Protein AF-A0A7S1DQ02-F1 (afdb_monomer_lite)

Structure (mmCIF, N/CA/C/O backbone):
data_AF-A0A7S1DQ02-F1
#
_entry.id   AF-A0A7S1DQ02-F1
#
loop_
_atom_site.group_PDB
_atom_site.id
_atom_site.type_symbol
_atom_site.label_atom_id
_atom_site.label_alt_id
_atom_site.label_comp_id
_atom_site.label_asym_id
_atom_site.label_entity_id
_atom_site.label_seq_id
_atom_site.pdbx_PDB_ins_code
_atom_site.Cartn_x
_atom_site.Cartn_y
_atom_site.Cartn_z
_atom_site.occupancy
_atom_site.B_iso_or_equiv
_atom_site.auth_seq_id
_atom_site.auth_comp_id
_atom_site.auth_asym_id
_atom_site.auth_atom_id
_atom_site.pdbx_PDB_model_num
ATOM 1 N N . MET A 1 1 ? 1.515 25.108 78.741 1.00 37.62 1 MET A N 1
ATOM 2 C CA . MET A 1 1 ? 2.061 26.478 78.663 1.00 37.62 1 MET A CA 1
ATOM 3 C C . MET A 1 1 ? 1.100 27.294 77.805 1.00 37.62 1 MET A C 1
ATOM 5 O O . MET A 1 1 ? 0.949 26.933 76.652 1.00 37.62 1 MET A O 1
ATOM 9 N N . VAL A 1 2 ? 0.438 28.296 78.409 1.00 41.78 2 VAL A N 1
ATOM 10 C CA . VAL A 1 2 ? -0.187 29.504 77.801 1.00 41.78 2 VAL A CA 1
ATOM 11 C C . VAL A 1 2 ? -1.262 29.254 76.709 1.00 41.78 2 VAL A C 1
ATOM 13 O O . VAL A 1 2 ? -0.928 28.858 75.608 1.00 41.78 2 VAL A O 1
ATOM 16 N N . ALA A 1 3 ? -2.575 29.274 76.976 1.00 43.41 3 ALA A N 1
ATOM 17 C CA . ALA A 1 3 ? -3.486 30.386 77.315 1.00 43.41 3 ALA A CA 1
ATOM 18 C C . ALA A 1 3 ? -4.025 31.208 76.111 1.00 43.41 3 ALA A C 1
ATOM 20 O O . ALA A 1 3 ? -3.314 31.429 75.139 1.00 43.41 3 ALA A O 1
ATOM 21 N N . TYR A 1 4 ? -5.261 31.706 76.300 1.00 46.84 4 TYR A N 1
ATOM 22 C CA . TYR A 1 4 ? -5.995 32.796 75.614 1.00 46.84 4 TYR A CA 1
ATOM 23 C C . TYR A 1 4 ? -6.830 32.441 74.359 1.00 46.84 4 TYR A C 1
ATOM 25 O O . TYR A 1 4 ? -6.308 31.961 73.364 1.00 46.84 4 TYR A O 1
ATOM 33 N N . HIS A 1 5 ? -8.175 32.447 74.443 1.00 44.94 5 HIS A N 1
ATOM 34 C CA . HIS A 1 5 ? -9.128 33.587 74.315 1.00 44.94 5 HIS A CA 1
ATOM 35 C C . HIS A 1 5 ? -9.051 34.281 72.940 1.00 44.94 5 HIS A C 1
ATOM 37 O O . HIS A 1 5 ? -8.034 34.868 72.613 1.00 44.94 5 HIS A O 1
ATOM 43 N N . SER A 1 6 ? -10.049 34.093 72.063 1.00 46.72 6 SER A N 1
ATOM 44 C CA . SER A 1 6 ? -11.286 34.902 71.907 1.00 46.72 6 SER A CA 1
ATOM 45 C C . SER A 1 6 ? -11.115 36.203 71.106 1.00 46.72 6 SER A C 1
ATOM 47 O O . SER A 1 6 ? -10.110 36.885 71.242 1.00 46.72 6 SER A O 1
ATOM 49 N N . LEU A 1 7 ? -12.223 36.582 70.442 1.00 52.75 7 LEU A N 1
ATOM 50 C CA . LEU A 1 7 ? -12.596 37.896 69.869 1.00 52.75 7 LEU A CA 1
ATOM 51 C C . LEU A 1 7 ? -12.177 38.094 68.392 1.00 52.75 7 LEU A C 1
ATOM 53 O O . LEU A 1 7 ? -11.008 37.965 68.067 1.00 52.75 7 LEU A O 1
ATOM 57 N N . LEU A 1 8 ? -13.087 38.197 67.407 1.00 51.22 8 LEU A N 1
ATOM 58 C CA . LEU A 1 8 ? -14.196 39.144 67.111 1.00 51.22 8 LEU A CA 1
ATOM 59 C C . LEU A 1 8 ? -13.780 40.332 66.211 1.00 51.22 8 LEU A C 1
ATOM 61 O O . LEU A 1 8 ? -12.689 40.868 66.351 1.00 51.22 8 LEU A O 1
ATOM 65 N N . ASN A 1 9 ? -14.758 40.765 65.394 1.00 45.00 9 ASN A N 1
ATOM 66 C CA . ASN A 1 9 ? -14.886 41.973 64.545 1.00 45.00 9 ASN A CA 1
ATOM 67 C C . ASN A 1 9 ? -14.353 41.875 63.101 1.00 45.00 9 ASN A C 1
ATOM 69 O O . ASN A 1 9 ? -13.175 41.624 62.893 1.00 45.00 9 ASN A O 1
ATOM 73 N N . ILE A 1 10 ? -15.180 41.902 62.038 1.00 47.59 10 ILE A N 1
ATOM 74 C CA . ILE A 1 10 ? -16.245 42.837 61.565 1.00 47.59 10 ILE A CA 1
ATOM 75 C C . ILE A 1 10 ? -15.669 44.153 61.019 1.00 47.59 10 ILE A C 1
ATOM 77 O O . ILE A 1 10 ? -14.950 44.831 61.740 1.00 47.59 10 ILE A O 1
ATOM 81 N N . ILE A 1 11 ? -16.046 44.485 59.768 1.00 49.47 11 ILE A N 1
ATOM 82 C CA . ILE A 1 11 ? -16.445 45.791 59.166 1.00 49.47 11 ILE A CA 1
ATOM 83 C C . ILE A 1 11 ? -16.296 45.613 57.631 1.00 49.47 11 ILE A C 1
ATOM 85 O O . ILE A 1 11 ? -15.207 45.350 57.140 1.00 49.47 11 ILE A O 1
ATOM 89 N N . SER A 1 12 ? -17.393 45.430 56.888 1.00 39.06 12 SER A N 1
ATOM 90 C CA . SER A 1 12 ? -18.192 46.463 56.191 1.00 39.06 12 SER A CA 1
ATOM 91 C C . SER A 1 12 ? -17.510 47.031 54.939 1.00 39.06 12 SER A C 1
ATOM 93 O O . SER A 1 12 ? -16.410 47.560 55.041 1.00 39.06 12 SER A O 1
ATOM 95 N N . LEU A 1 13 ? -18.184 46.974 53.781 1.00 48.38 13 LEU A N 1
ATOM 96 C CA . LEU A 1 13 ? -18.604 48.166 53.021 1.00 48.38 13 LEU A CA 1
ATOM 97 C C . LEU A 1 13 ? -19.257 47.791 51.677 1.00 48.38 13 LEU A C 1
ATOM 99 O O . LEU A 1 13 ? -18.686 47.129 50.815 1.00 48.38 13 LEU A O 1
ATOM 103 N N . THR A 1 14 ? -20.491 48.261 51.544 1.00 55.06 14 THR A N 1
ATOM 104 C CA . THR A 1 14 ? -21.381 48.281 50.381 1.00 55.06 14 THR A CA 1
ATOM 105 C C . THR A 1 14 ? -20.986 49.356 49.368 1.00 55.06 14 THR A C 1
ATOM 107 O O . THR A 1 14 ? -20.563 50.429 49.784 1.00 55.06 14 THR A O 1
ATOM 110 N N . ASN A 1 15 ? -21.261 49.131 48.080 1.00 53.44 15 ASN A N 1
ATOM 111 C CA . ASN A 1 15 ? -21.549 50.157 47.063 1.00 53.44 15 ASN A CA 1
ATOM 112 C C . ASN A 1 15 ? -22.230 49.469 45.856 1.00 53.44 15 ASN A C 1
ATOM 114 O O . ASN A 1 15 ? -21.933 48.310 45.601 1.00 53.44 15 ASN A O 1
ATOM 118 N N . SER A 1 16 ? -23.052 50.062 44.989 1.00 46.91 16 SER A N 1
ATOM 119 C CA . SER A 1 16 ? -23.924 51.243 44.986 1.00 46.91 16 SER A CA 1
ATOM 120 C C . SER A 1 16 ? -24.424 51.389 43.529 1.00 46.91 16 SER A C 1
ATOM 122 O O . SER A 1 16 ? -23.607 51.591 42.641 1.00 46.91 16 SER A O 1
ATOM 124 N N . ILE A 1 17 ? -25.743 51.264 43.326 1.00 51.88 17 ILE A N 1
ATOM 125 C CA . ILE A 1 17 ? -26.634 52.004 42.396 1.00 51.88 17 ILE A CA 1
ATOM 126 C C . ILE A 1 17 ? -26.491 51.887 40.850 1.00 51.88 17 ILE A C 1
ATOM 128 O O . ILE A 1 17 ? -25.425 52.071 40.277 1.00 51.88 17 ILE A O 1
ATOM 132 N N . ALA A 1 18 ? -27.685 51.754 40.227 1.00 42.59 18 ALA A N 1
ATOM 133 C CA . ALA A 1 18 ? -28.195 52.283 38.932 1.00 42.59 18 ALA A CA 1
ATOM 134 C C . ALA A 1 18 ? -28.595 51.151 37.957 1.00 42.59 18 ALA A C 1
ATOM 136 O O . ALA A 1 18 ? -27.734 50.480 37.411 1.00 42.59 18 ALA A O 1
ATOM 137 N N . SER A 1 19 ? -29.860 50.749 37.766 1.00 44.53 19 SER A N 1
ATOM 138 C CA . SER A 1 19 ? -31.081 51.461 37.332 1.00 44.53 19 SER A CA 1
ATOM 139 C C . SER A 1 19 ? -30.898 52.375 36.120 1.00 44.53 19 SER A C 1
ATOM 141 O O . SER A 1 19 ? -30.599 53.547 36.312 1.00 44.53 19 SER A O 1
ATOM 143 N N . ILE A 1 20 ? -31.163 51.858 34.908 1.00 56.88 20 ILE A N 1
ATOM 144 C CA . ILE A 1 20 ? -31.831 52.602 33.824 1.00 56.88 20 ILE A CA 1
ATOM 145 C C . ILE A 1 20 ? -32.708 51.628 33.019 1.00 56.88 20 ILE A C 1
ATOM 147 O O . ILE A 1 20 ? -32.231 50.791 32.258 1.00 56.88 20 ILE A O 1
ATOM 151 N N . SER A 1 21 ? -34.014 51.764 33.197 1.00 44.91 21 SER A N 1
ATOM 152 C CA . SER A 1 21 ? -35.074 51.329 32.287 1.00 44.91 21 SER A CA 1
ATOM 153 C C . SER A 1 21 ? -35.301 52.401 31.219 1.00 44.91 21 SER A C 1
ATOM 155 O O . SER A 1 21 ? -35.380 53.570 31.590 1.00 44.91 21 SER A O 1
ATOM 157 N N . SER A 1 22 ? -35.488 52.051 29.938 1.00 52.22 22 SER A N 1
ATOM 158 C CA . SER A 1 22 ? -36.182 52.959 29.008 1.00 52.22 22 SER A CA 1
ATOM 159 C C . SER A 1 22 ? -36.664 52.300 27.708 1.00 52.22 22 SER A C 1
ATOM 161 O O . SER A 1 22 ? -35.875 51.887 26.866 1.00 52.22 22 SER A O 1
ATOM 163 N N . VAL A 1 23 ? -37.995 52.239 27.622 1.00 51.06 23 VAL A N 1
ATOM 164 C CA . VAL A 1 23 ? -38.920 52.351 26.478 1.00 51.06 23 VAL A CA 1
ATOM 165 C C . VAL A 1 23 ? -38.629 51.710 25.116 1.00 51.06 23 VAL A C 1
ATOM 167 O O . VAL A 1 23 ? -37.793 52.129 24.323 1.00 51.06 23 VAL A O 1
ATOM 170 N N . SER A 1 24 ? -39.547 50.795 24.806 1.00 52.97 24 SER A N 1
ATOM 171 C CA . SER A 1 24 ? -40.047 50.459 23.478 1.00 52.97 24 SER A CA 1
ATOM 172 C C . SER A 1 24 ? -40.763 51.653 22.828 1.00 52.97 24 SER A C 1
ATOM 174 O O . SER A 1 24 ? -41.595 52.294 23.471 1.00 52.97 24 SER A O 1
ATOM 176 N N . LEU A 1 25 ? -40.495 51.905 21.545 1.00 51.91 25 LEU A N 1
ATOM 177 C CA . LEU A 1 25 ? -41.386 52.645 20.650 1.00 51.91 25 LEU A CA 1
ATOM 178 C C . LEU A 1 25 ? -41.210 52.123 19.221 1.00 51.91 25 LEU A C 1
ATOM 180 O O . LEU A 1 25 ? -40.212 52.351 18.544 1.00 51.91 25 LEU A O 1
ATOM 184 N N . SER A 1 26 ? -42.219 51.379 18.795 1.00 52.81 26 SER A N 1
ATOM 185 C CA . SER A 1 26 ? -42.476 50.938 17.432 1.00 52.81 26 SER A CA 1
ATOM 186 C C . SER A 1 26 ? -42.722 52.124 16.496 1.00 52.81 26 SER A C 1
ATOM 188 O O . SER A 1 26 ? -43.619 52.925 16.748 1.00 52.81 26 SER A O 1
ATOM 190 N N . PHE A 1 27 ? -41.979 52.180 15.389 1.00 48.69 27 PHE A N 1
ATOM 191 C CA . PHE A 1 27 ? -42.245 53.054 14.244 1.00 48.69 27 PHE A CA 1
ATOM 192 C C . PHE A 1 27 ? -41.986 52.287 12.932 1.00 48.69 27 PHE A C 1
ATOM 194 O O . PHE A 1 27 ? -40.853 51.997 12.563 1.00 48.69 27 PHE A O 1
ATOM 201 N N . LEU A 1 28 ? -43.065 51.962 12.226 1.00 53.38 28 LEU A N 1
ATOM 202 C CA . LEU A 1 28 ? -43.153 51.836 10.762 1.00 53.38 28 LEU A CA 1
ATOM 203 C C . LEU A 1 28 ? -44.241 52.848 10.338 1.00 53.38 28 LEU A C 1
ATOM 205 O O . LEU A 1 28 ? -45.058 53.173 11.205 1.00 53.38 28 LEU A O 1
ATOM 209 N N . PRO A 1 29 ? -44.379 53.309 9.075 1.00 49.53 29 PRO A N 1
ATOM 210 C CA . PRO A 1 29 ? -43.668 52.997 7.825 1.00 49.53 29 PRO A CA 1
ATOM 211 C C . PRO A 1 29 ? -43.186 54.289 7.096 1.00 49.53 29 PRO A C 1
ATOM 213 O O . PRO A 1 29 ? -43.399 55.401 7.566 1.00 49.53 29 PRO A O 1
ATOM 216 N N . THR A 1 30 ? -42.470 54.234 5.970 1.00 49.34 30 THR A N 1
ATOM 217 C CA . THR A 1 30 ? -43.034 54.465 4.618 1.00 49.34 30 THR A CA 1
ATOM 218 C C . THR A 1 30 ? -41.907 54.250 3.603 1.00 49.34 30 THR A C 1
ATOM 220 O O . THR A 1 30 ? -40.898 54.950 3.646 1.00 49.34 30 THR A O 1
ATOM 223 N N . PHE A 1 31 ? -42.059 53.283 2.697 1.00 53.34 31 PHE A N 1
ATOM 224 C CA . PHE A 1 31 ? -41.125 53.068 1.588 1.00 53.34 31 PHE A CA 1
ATOM 225 C C . PHE A 1 31 ? -41.531 53.938 0.388 1.00 53.34 31 PHE A C 1
ATOM 227 O O . PHE A 1 31 ? -42.677 53.836 -0.053 1.00 53.34 31 PHE A O 1
ATOM 234 N N . PRO A 1 32 ? -40.634 54.759 -0.185 1.00 58.41 32 PRO A N 1
ATOM 235 C CA . PRO A 1 32 ? -40.905 55.426 -1.452 1.00 58.41 32 PRO A CA 1
ATOM 236 C C . PRO A 1 32 ? -40.866 54.417 -2.614 1.00 58.41 32 PRO A C 1
ATOM 238 O O . PRO A 1 32 ? -39.928 53.631 -2.752 1.00 58.41 32 PRO A O 1
ATOM 241 N N . THR A 1 33 ? -41.897 54.440 -3.460 1.00 66.75 33 THR A N 1
ATOM 242 C CA . THR A 1 33 ? -41.990 53.653 -4.699 1.00 66.75 33 THR A CA 1
ATOM 243 C C . THR A 1 33 ? -40.966 54.126 -5.742 1.00 66.75 33 THR A C 1
ATOM 245 O O . THR A 1 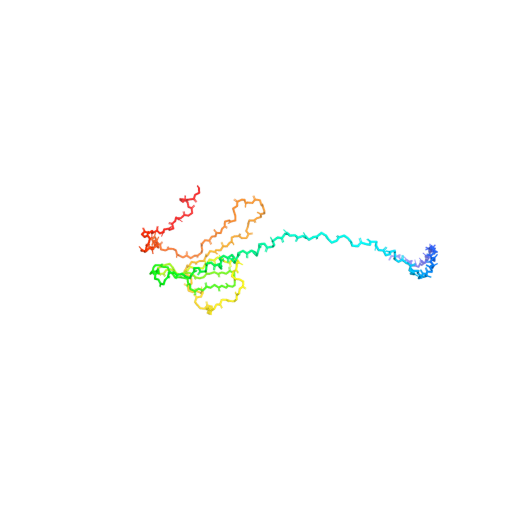33 ? -40.868 55.335 -5.966 1.00 66.75 33 THR A O 1
ATOM 248 N N . PRO A 1 34 ? -40.247 53.226 -6.440 1.00 66.69 34 PRO A N 1
ATOM 249 C CA . PRO A 1 34 ? -39.326 53.611 -7.509 1.00 66.69 34 PRO A CA 1
ATOM 250 C C . PRO A 1 34 ? -40.074 53.974 -8.810 1.00 66.69 34 PRO A C 1
ATOM 252 O O . PRO A 1 34 ? -41.065 53.316 -9.144 1.00 66.69 34 PRO A O 1
ATOM 255 N N . PRO A 1 35 ? -39.612 54.977 -9.583 1.00 62.72 35 PRO A N 1
ATOM 256 C CA . PRO A 1 35 ? -40.247 55.341 -10.840 1.00 62.72 35 PRO A CA 1
ATOM 257 C C . PRO A 1 35 ? -39.823 54.441 -12.014 1.00 62.72 35 PRO A C 1
ATOM 259 O O . PRO A 1 35 ? -38.667 54.068 -12.174 1.00 62.72 35 PRO A O 1
ATOM 262 N N . HIS A 1 36 ? -40.836 54.146 -12.829 1.00 54.59 36 HIS A N 1
ATOM 263 C CA . HIS A 1 36 ? -40.877 53.871 -14.267 1.00 54.59 36 HIS A CA 1
ATOM 264 C C . HIS A 1 36 ? -39.791 53.016 -14.956 1.00 54.59 36 HIS A C 1
ATOM 266 O O . HIS A 1 36 ? -38.638 53.391 -15.148 1.00 54.59 36 HIS A O 1
ATOM 272 N N . ARG A 1 37 ? -40.275 51.877 -15.471 1.00 52.25 37 ARG A N 1
ATOM 273 C CA . ARG A 1 37 ? -39.611 50.932 -16.375 1.00 52.25 37 ARG A CA 1
ATOM 274 C C . ARG A 1 37 ? -39.097 51.609 -17.650 1.00 52.25 37 ARG A C 1
ATOM 276 O O . ARG A 1 37 ? -39.895 52.079 -18.456 1.00 52.25 37 ARG A O 1
ATOM 283 N N . HIS A 1 38 ? -37.798 51.481 -17.904 1.00 55.97 38 HIS A N 1
ATOM 284 C CA . HIS A 1 38 ? -37.248 51.432 -19.257 1.00 55.97 38 HIS A CA 1
ATOM 285 C C . HIS A 1 38 ? -36.780 50.001 -19.530 1.00 55.97 38 HIS A C 1
ATOM 287 O O . HIS A 1 38 ? -35.768 49.539 -19.005 1.00 55.97 38 HIS A O 1
ATOM 293 N N . THR A 1 39 ? -37.569 49.272 -20.316 1.00 56.75 39 THR A N 1
ATOM 294 C CA . THR A 1 39 ? -37.269 47.901 -20.731 1.00 56.75 39 THR A CA 1
ATOM 295 C C . THR A 1 39 ? -36.223 47.944 -21.843 1.00 56.75 39 THR A C 1
ATOM 297 O O . THR A 1 39 ? -36.564 48.115 -23.010 1.00 56.75 39 THR A O 1
ATOM 300 N N . LEU A 1 40 ? -34.943 47.797 -21.502 1.00 60.97 40 LEU A N 1
ATOM 301 C CA . LEU A 1 40 ? -33.932 47.427 -22.492 1.00 60.97 40 LEU A CA 1
ATOM 302 C C . LEU A 1 40 ? -34.031 45.911 -22.725 1.00 60.97 40 LEU A C 1
ATOM 304 O O . LEU A 1 40 ? -33.962 45.156 -21.748 1.00 60.97 40 LEU A O 1
ATOM 308 N N . PRO A 1 41 ? -34.180 45.419 -23.969 1.00 49.72 41 PRO A N 1
ATOM 309 C CA . PRO A 1 41 ? -34.051 43.998 -24.230 1.00 49.72 41 PRO A CA 1
ATOM 310 C C . PRO A 1 41 ? -32.577 43.643 -24.051 1.00 49.72 41 PRO A C 1
ATOM 312 O O . PRO A 1 41 ? -31.731 43.921 -24.899 1.00 49.72 41 PRO A O 1
ATOM 315 N N . CYS A 1 42 ? -32.260 43.047 -22.906 1.00 52.25 42 CYS A N 1
ATOM 316 C CA . CYS A 1 42 ? -30.972 42.427 -22.666 1.00 52.25 42 CYS A CA 1
ATOM 317 C C . CYS A 1 42 ? -30.869 41.199 -23.583 1.00 52.25 42 CYS A C 1
ATOM 319 O O . CYS A 1 42 ? -31.131 40.072 -23.172 1.00 52.25 42 CYS A O 1
ATOM 321 N N . LEU A 1 43 ? -30.503 41.411 -24.849 1.00 59.12 43 LEU A N 1
ATOM 322 C CA . LEU A 1 43 ? -30.055 40.359 -25.759 1.00 59.12 43 LEU A CA 1
ATOM 323 C C . LEU A 1 43 ? -28.630 39.929 -25.381 1.00 59.12 43 LEU A C 1
ATOM 325 O O . LEU A 1 43 ? -27.734 39.844 -26.215 1.00 59.12 43 LEU A O 1
ATOM 329 N N . LEU A 1 44 ? -28.413 39.613 -24.104 1.00 57.28 44 LEU A N 1
ATOM 330 C CA . LEU A 1 44 ? -27.388 38.654 -23.743 1.00 57.28 44 LEU A CA 1
ATOM 331 C C . LEU A 1 44 ? -27.990 37.300 -24.080 1.00 57.28 44 LEU A C 1
ATOM 333 O O . LEU A 1 44 ? -28.707 36.695 -23.284 1.00 57.28 44 LEU A O 1
ATOM 337 N N . SER A 1 45 ? -27.715 36.852 -25.305 1.00 60.56 45 SER A N 1
ATOM 338 C CA . SER A 1 45 ? -27.766 35.440 -25.645 1.00 60.56 45 SER A CA 1
ATOM 339 C C . SER A 1 45 ? -27.004 34.702 -24.549 1.00 60.56 45 SER A C 1
ATOM 341 O O . SER A 1 45 ? -25.771 34.692 -24.522 1.00 60.56 45 SER A O 1
ATOM 343 N N . ARG A 1 46 ? -27.745 34.144 -23.583 1.00 57.94 46 ARG A N 1
ATOM 344 C CA . ARG A 1 46 ? -27.237 33.117 -22.687 1.00 57.94 46 ARG A CA 1
ATOM 345 C C . ARG A 1 46 ? -26.881 31.969 -23.611 1.00 57.94 46 ARG A C 1
ATOM 347 O O . ARG A 1 46 ? -27.708 31.096 -23.866 1.00 57.94 46 ARG A O 1
ATOM 354 N N . ARG A 1 47 ? -25.657 31.983 -24.142 1.00 61.50 47 ARG A N 1
ATOM 355 C CA . ARG A 1 47 ? -25.027 30.771 -24.642 1.00 61.50 47 ARG A CA 1
ATOM 356 C C . ARG A 1 47 ? -25.164 29.795 -23.484 1.00 61.50 47 ARG A C 1
ATOM 358 O O . ARG A 1 47 ? -24.588 30.022 -22.420 1.00 61.50 47 ARG A O 1
ATOM 365 N N . ARG A 1 48 ? -26.031 28.788 -23.638 1.00 61.66 48 ARG A N 1
ATOM 366 C CA . ARG A 1 48 ? -26.060 27.664 -22.705 1.00 61.66 48 ARG A CA 1
ATOM 367 C C . ARG A 1 48 ? -24.606 27.206 -22.586 1.00 61.66 48 ARG A C 1
ATOM 369 O O . ARG A 1 48 ? -23.984 27.021 -23.635 1.00 61.66 48 ARG A O 1
ATOM 376 N N . PRO A 1 49 ? -24.055 27.068 -21.369 1.00 61.09 49 PRO A N 1
ATOM 377 C CA . PRO A 1 49 ? -22.798 26.361 -21.209 1.00 61.09 49 PRO A CA 1
ATOM 378 C C . PRO A 1 49 ? -22.953 25.039 -21.959 1.00 61.09 49 PRO A C 1
ATOM 380 O O . PRO A 1 49 ? -23.953 24.339 -21.763 1.00 61.09 49 PRO A O 1
ATOM 383 N N . SER A 1 50 ? -22.046 24.752 -22.892 1.00 67.75 50 SER A N 1
ATOM 384 C CA . SER A 1 50 ? -21.999 23.435 -23.518 1.00 67.75 50 SER A CA 1
ATOM 385 C C . SER A 1 50 ? -21.938 22.390 -22.401 1.00 67.75 50 SER A C 1
ATOM 387 O O . SER A 1 50 ? -21.346 22.676 -21.354 1.00 67.75 50 SER A O 1
ATOM 389 N N . PRO A 1 51 ? -22.552 21.204 -22.562 1.00 72.12 51 PRO A N 1
ATOM 390 C CA . PRO A 1 51 ? -22.351 20.141 -21.593 1.00 72.12 51 PRO A CA 1
ATOM 391 C C . PRO A 1 51 ? -20.845 19.885 -21.525 1.00 72.12 51 PRO A C 1
ATOM 393 O O . PRO A 1 51 ? -20.235 19.442 -22.498 1.00 72.12 51 PRO A O 1
ATOM 396 N N . SER A 1 52 ? -20.228 20.263 -20.403 1.00 68.88 52 SER A N 1
ATOM 397 C CA . SER A 1 52 ? -18.856 19.883 -20.097 1.00 68.88 52 SER A CA 1
ATOM 398 C C . SER A 1 52 ? -18.770 18.367 -20.258 1.00 68.88 52 SER A C 1
ATOM 400 O O . SER A 1 52 ? -19.703 17.692 -19.800 1.00 68.88 52 SER A O 1
ATOM 402 N N . PRO A 1 53 ? -17.721 17.818 -20.896 1.00 78.88 53 PRO A N 1
ATOM 403 C CA . PRO A 1 53 ? -17.599 16.374 -21.010 1.00 78.88 53 PRO A CA 1
ATOM 404 C C . PRO A 1 53 ? -17.744 15.778 -19.612 1.00 78.88 53 PRO A C 1
ATOM 406 O O . PRO A 1 53 ? -17.132 16.264 -18.656 1.00 78.88 53 PRO A O 1
ATOM 409 N N . SER A 1 54 ? -18.625 14.786 -19.478 1.00 77.62 54 SER A N 1
ATOM 410 C CA . SER A 1 54 ? -18.762 14.045 -18.230 1.00 77.62 54 SER A CA 1
ATOM 411 C C . SER A 1 54 ? -17.371 13.575 -17.798 1.00 77.62 54 SER A C 1
ATOM 413 O O . SER A 1 54 ? -16.577 13.204 -18.669 1.00 77.62 54 SER A O 1
ATOM 415 N N . PRO A 1 55 ? -17.045 13.615 -16.495 1.00 83.06 55 PRO A N 1
ATOM 416 C CA . PRO A 1 55 ? -15.730 13.202 -16.035 1.00 83.06 55 PRO A CA 1
ATOM 417 C C . PRO A 1 55 ? -15.441 11.797 -16.561 1.00 83.06 55 PRO A C 1
ATOM 419 O O . PRO A 1 55 ? -16.223 10.869 -16.341 1.00 83.06 55 PRO A O 1
ATOM 422 N N . LEU A 1 56 ? -14.337 11.656 -17.295 1.00 79.88 56 LEU A N 1
ATOM 423 C CA . LEU A 1 56 ? -13.867 10.355 -17.741 1.00 79.88 56 LEU A CA 1
ATOM 424 C C . LEU A 1 56 ? -13.450 9.570 -16.499 1.00 79.88 56 LEU A C 1
ATOM 426 O O . LEU A 1 56 ? -12.451 9.885 -15.854 1.00 79.88 56 LEU A O 1
ATOM 430 N N . VAL A 1 57 ? -14.240 8.560 -16.148 1.00 80.31 57 VAL A N 1
ATOM 431 C CA . VAL A 1 57 ? -13.898 7.618 -15.084 1.00 80.31 57 VAL A CA 1
ATOM 432 C C . VAL A 1 57 ? -13.161 6.456 -15.729 1.00 80.31 57 VAL A C 1
ATOM 434 O O . VAL A 1 57 ? -13.778 5.541 -16.272 1.00 80.31 57 VAL A O 1
ATOM 437 N N . LEU A 1 58 ? -11.832 6.498 -15.676 1.00 68.38 58 LEU A N 1
ATOM 438 C CA . LEU A 1 58 ? -11.011 5.347 -16.030 1.00 68.38 58 LEU A CA 1
ATOM 439 C C . LEU A 1 58 ? -11.194 4.274 -14.951 1.00 68.38 58 LEU A C 1
ATOM 441 O O . LEU A 1 58 ? -10.895 4.494 -13.778 1.00 68.38 58 LEU A O 1
ATOM 445 N N . ARG A 1 59 ? -11.718 3.115 -15.351 1.00 67.75 59 ARG A N 1
ATOM 446 C CA . ARG A 1 59 ? -11.747 1.899 -14.530 1.00 67.75 59 ARG A CA 1
ATOM 447 C C . ARG A 1 59 ? -10.552 1.039 -14.955 1.00 67.75 59 ARG A C 1
ATOM 449 O O . ARG A 1 59 ? -10.271 0.962 -16.145 1.00 67.75 59 ARG A O 1
ATOM 456 N N . GLY A 1 60 ? -9.808 0.509 -13.982 1.00 64.12 60 GLY A N 1
ATOM 457 C CA . GLY A 1 60 ? -8.449 -0.022 -14.171 1.00 64.12 60 GLY A CA 1
ATOM 458 C C . GLY A 1 60 ? -8.296 -1.210 -15.134 1.00 64.12 60 GLY A C 1
ATOM 459 O O . GLY A 1 60 ? -9.277 -1.814 -15.563 1.00 64.12 60 GLY A O 1
ATOM 460 N N . CYS A 1 61 ? -7.032 -1.537 -15.439 1.00 58.66 61 CYS A N 1
ATOM 461 C CA . CYS A 1 61 ? -6.620 -2.699 -16.236 1.00 58.66 61 CYS A CA 1
ATOM 462 C C . CYS A 1 61 ? -6.914 -4.010 -15.484 1.00 58.66 61 CYS A C 1
ATOM 464 O O . CYS A 1 61 ? -6.616 -4.126 -14.295 1.00 58.66 61 CYS A O 1
ATOM 466 N N . ALA A 1 62 ? -7.502 -4.988 -16.178 1.00 63.53 62 ALA A N 1
ATOM 467 C CA . ALA A 1 62 ? -7.933 -6.261 -15.600 1.00 63.53 62 ALA A CA 1
ATOM 468 C C . ALA A 1 62 ? -6.782 -7.243 -15.306 1.00 63.53 62 ALA A C 1
ATOM 470 O O . ALA A 1 62 ? -7.004 -8.231 -14.609 1.00 63.53 62 ALA A O 1
ATOM 471 N N . SER A 1 63 ? -5.568 -7.003 -15.810 1.00 63.75 63 SER A N 1
ATOM 472 C CA . SER A 1 63 ? -4.473 -7.970 -15.702 1.00 63.75 63 SER A CA 1
ATOM 473 C C . SER A 1 63 ? -3.108 -7.304 -15.549 1.00 63.75 63 SER A C 1
ATOM 475 O O . SER A 1 63 ? -2.296 -7.308 -16.467 1.00 63.75 63 SER A O 1
ATOM 477 N N . ALA A 1 64 ? -2.820 -6.782 -14.358 1.00 70.00 64 ALA A N 1
ATOM 478 C CA . ALA A 1 64 ? -1.437 -6.649 -13.912 1.00 70.00 64 ALA A CA 1
ATOM 479 C C . ALA A 1 64 ? -1.085 -7.912 -13.097 1.00 70.00 64 ALA A C 1
ATOM 481 O O . ALA A 1 64 ? -1.475 -8.008 -11.933 1.00 70.00 64 ALA A O 1
ATOM 482 N N . PRO A 1 65 ? -0.400 -8.924 -13.667 1.00 80.19 65 PRO A N 1
ATOM 483 C CA . PRO A 1 65 ? -0.109 -10.165 -12.938 1.00 80.19 65 PRO A CA 1
ATOM 484 C C . PRO A 1 65 ? 0.733 -9.903 -11.678 1.00 80.19 65 PRO A C 1
ATOM 486 O O . PRO A 1 65 ? 0.505 -10.499 -10.618 1.00 80.19 65 PRO A O 1
ATOM 489 N N . ASP A 1 66 ? 1.628 -8.920 -11.760 1.00 87.00 66 ASP A N 1
ATOM 490 C CA . ASP A 1 66 ? 2.548 -8.547 -10.690 1.00 87.00 66 ASP A CA 1
ATOM 491 C C . ASP A 1 66 ? 1.965 -7.544 -9.680 1.00 87.00 66 ASP A C 1
ATOM 493 O O . ASP A 1 66 ? 2.582 -7.326 -8.639 1.00 87.00 66 ASP A O 1
ATOM 497 N N . TYR A 1 67 ? 0.788 -6.953 -9.924 1.00 88.00 67 TYR A N 1
ATOM 498 C CA . TYR A 1 67 ? 0.171 -5.989 -9.004 1.00 88.00 67 TYR A CA 1
ATOM 499 C C . TYR A 1 67 ? -1.339 -6.185 -8.871 1.00 88.00 67 TYR A C 1
ATOM 501 O O . TYR A 1 67 ? -2.068 -6.201 -9.856 1.00 88.00 67 TYR A O 1
ATOM 509 N N . ALA A 1 68 ? -1.836 -6.243 -7.638 1.00 89.88 68 ALA A N 1
ATOM 510 C CA . ALA A 1 68 ? -3.268 -6.193 -7.377 1.00 89.88 68 ALA A CA 1
ATOM 511 C C . ALA A 1 68 ? -3.592 -5.257 -6.214 1.00 89.88 68 ALA A C 1
ATOM 513 O O . ALA A 1 68 ? -3.021 -5.359 -5.128 1.00 89.88 68 ALA A O 1
ATOM 514 N N . PHE A 1 69 ? -4.569 -4.381 -6.429 1.00 92.19 69 PHE A N 1
ATOM 515 C CA . PHE A 1 69 ? -5.222 -3.659 -5.347 1.00 92.19 69 PHE A CA 1
ATOM 516 C C . PHE A 1 69 ? -6.242 -4.586 -4.676 1.00 92.19 69 PHE A C 1
ATOM 518 O O . PHE A 1 69 ? -7.146 -5.078 -5.350 1.00 92.19 69 PHE A O 1
ATOM 525 N N . LEU A 1 70 ? -6.081 -4.841 -3.375 1.00 93.88 70 LEU A N 1
ATOM 526 C CA . LEU A 1 70 ? -6.906 -5.810 -2.648 1.00 93.88 70 LEU A CA 1
ATOM 527 C C . LEU A 1 70 ? -8.044 -5.134 -1.880 1.00 93.88 70 LEU A C 1
ATOM 529 O O . LEU A 1 70 ? -9.194 -5.539 -2.016 1.00 93.88 70 LEU A O 1
ATOM 533 N N . ASP A 1 71 ? -7.730 -4.119 -1.068 1.00 96.31 71 ASP A N 1
ATOM 534 C CA . ASP A 1 71 ? -8.714 -3.442 -0.212 1.00 96.31 71 ASP A CA 1
ATOM 535 C C . ASP A 1 71 ? -8.235 -2.055 0.256 1.00 96.31 71 ASP A C 1
ATOM 537 O O . ASP A 1 71 ? -7.050 -1.715 0.201 1.00 96.31 71 ASP A O 1
ATOM 541 N N . CYS A 1 72 ? -9.160 -1.239 0.759 1.00 97.06 72 CYS A N 1
ATOM 542 C CA . CYS A 1 72 ? -8.854 -0.006 1.475 1.00 97.06 72 CYS A CA 1
ATOM 543 C C . CYS A 1 72 ? -9.908 0.332 2.528 1.00 97.06 72 CYS A C 1
ATOM 545 O O . CYS A 1 72 ? -11.094 0.053 2.375 1.00 97.06 72 CYS A O 1
ATOM 547 N N . GLY A 1 73 ? -9.467 1.013 3.579 1.00 96.69 73 GLY A N 1
ATOM 548 C CA . GLY A 1 73 ? -10.313 1.476 4.670 1.00 96.69 73 GLY A CA 1
ATOM 549 C C . GLY A 1 73 ? -9.485 1.767 5.917 1.00 96.69 73 GLY A C 1
ATOM 550 O O . GLY A 1 73 ? -8.293 1.469 5.973 1.00 96.69 73 GLY A O 1
ATOM 551 N N . GLY A 1 74 ? -10.091 2.392 6.924 1.00 94.94 74 GLY A N 1
ATOM 552 C CA . GLY A 1 74 ? -9.434 2.710 8.194 1.00 94.94 74 GLY A CA 1
ATOM 553 C C . GLY A 1 74 ? -8.196 3.604 8.046 1.00 94.94 74 GLY A C 1
ATOM 554 O O . GLY A 1 74 ? -7.297 3.553 8.878 1.00 94.94 74 GLY A O 1
ATOM 555 N N . GLY A 1 75 ? -8.115 4.392 6.971 1.00 94.56 75 GLY A N 1
ATOM 556 C CA . GLY A 1 75 ? -6.957 5.223 6.654 1.00 94.56 75 GLY A CA 1
ATOM 557 C C . GLY A 1 75 ? -5.775 4.460 6.047 1.00 94.56 75 GLY A C 1
ATOM 558 O O . GLY A 1 75 ? -4.668 5.003 6.010 1.00 94.56 75 GLY A O 1
ATOM 559 N N . LYS A 1 76 ? -5.972 3.221 5.581 1.00 95.00 76 LYS A N 1
ATOM 560 C CA . LYS A 1 76 ? -4.936 2.359 4.992 1.00 95.00 76 LYS A CA 1
ATOM 561 C C . LYS A 1 76 ? -5.404 1.732 3.673 1.00 95.00 76 LYS A C 1
ATOM 563 O O . LYS A 1 76 ? -6.596 1.713 3.360 1.00 95.00 76 LYS A O 1
ATOM 568 N N . ARG A 1 77 ? -4.451 1.230 2.887 1.00 95.75 77 ARG A N 1
ATOM 569 C CA . ARG A 1 77 ? -4.686 0.423 1.680 1.00 95.75 77 ARG A CA 1
ATOM 570 C C . ARG A 1 77 ? -3.844 -0.851 1.709 1.00 95.75 77 ARG A C 1
ATOM 572 O O . ARG A 1 77 ? -2.715 -0.802 2.202 1.00 95.75 77 ARG A O 1
ATOM 579 N N . LEU A 1 78 ? -4.402 -1.928 1.166 1.00 95.81 78 LEU A N 1
ATOM 580 C CA . LEU A 1 78 ? -3.802 -3.252 1.058 1.00 95.81 78 LEU A CA 1
ATOM 581 C C . LEU A 1 78 ? -3.533 -3.566 -0.417 1.00 95.81 78 LEU A C 1
ATOM 583 O O . LEU A 1 78 ? -4.442 -3.559 -1.250 1.00 95.81 78 LEU A O 1
ATOM 587 N N . GLU A 1 79 ? -2.273 -3.821 -0.738 1.00 93.38 79 GLU A N 1
ATOM 588 C CA . GLU A 1 79 ? -1.798 -4.032 -2.104 1.00 93.38 79 GLU A CA 1
ATOM 589 C C . GLU A 1 79 ? -0.947 -5.298 -2.162 1.00 93.38 79 GLU A C 1
ATOM 591 O O . GLU A 1 79 ? -0.147 -5.550 -1.267 1.00 93.38 79 GLU A O 1
ATOM 596 N N . ARG A 1 80 ? -1.089 -6.086 -3.225 1.00 91.06 80 ARG A N 1
ATOM 597 C CA . ARG A 1 80 ? -0.206 -7.211 -3.530 1.00 91.06 80 ARG A CA 1
ATOM 598 C C . ARG A 1 80 ? 0.756 -6.801 -4.634 1.00 91.06 80 ARG A C 1
ATOM 600 O O . ARG A 1 80 ? 0.314 -6.415 -5.713 1.00 91.06 80 ARG A O 1
ATOM 607 N N . PHE A 1 81 ? 2.044 -6.959 -4.378 1.00 88.56 81 PHE A N 1
ATOM 608 C CA . PHE A 1 81 ? 3.126 -6.853 -5.347 1.00 88.56 81 PHE A CA 1
ATOM 609 C C . PHE A 1 81 ? 3.773 -8.232 -5.478 1.00 88.56 81 PHE A C 1
ATOM 611 O O . PHE A 1 81 ? 4.493 -8.669 -4.582 1.00 88.56 81 PHE A O 1
ATOM 618 N N . ARG A 1 82 ? 3.481 -8.944 -6.568 1.00 87.56 82 ARG A N 1
ATOM 619 C CA . ARG A 1 82 ? 3.833 -10.360 -6.757 1.00 87.56 82 ARG A CA 1
ATOM 620 C C . ARG A 1 82 ? 3.392 -11.219 -5.568 1.00 87.56 82 ARG A C 1
ATOM 622 O O . ARG A 1 82 ? 2.193 -11.409 -5.375 1.00 87.56 82 ARG A O 1
ATOM 629 N N . GLU A 1 83 ? 4.335 -11.726 -4.790 1.00 86.31 83 GLU A N 1
ATOM 630 C CA . GLU A 1 83 ? 4.099 -12.593 -3.631 1.00 86.31 83 GLU A CA 1
ATOM 631 C C . GLU A 1 83 ? 3.970 -11.799 -2.323 1.00 86.31 83 GLU A C 1
ATOM 633 O O . GLU A 1 83 ? 3.580 -12.343 -1.295 1.00 86.31 83 GLU A O 1
ATOM 638 N N . VAL A 1 84 ? 4.269 -10.498 -2.350 1.00 87.31 84 VAL A N 1
ATOM 639 C CA . VAL A 1 84 ? 4.336 -9.654 -1.158 1.00 87.31 84 VAL A CA 1
ATOM 640 C C . VAL A 1 84 ? 3.056 -8.844 -1.017 1.00 87.31 84 VAL A C 1
ATOM 642 O O . VAL A 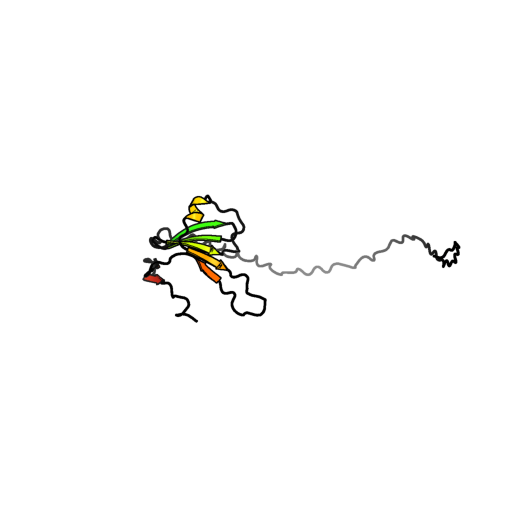1 84 ? 2.695 -8.064 -1.898 1.00 87.31 84 VAL A O 1
ATOM 645 N N . VAL A 1 85 ? 2.384 -8.981 0.124 1.00 91.31 85 VAL A N 1
ATOM 646 C CA . VAL A 1 85 ? 1.252 -8.126 0.501 1.0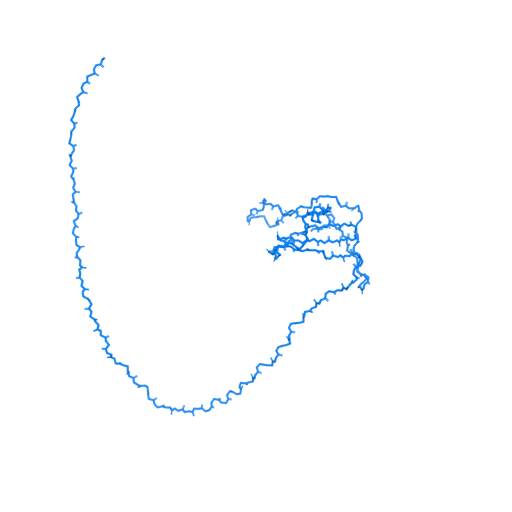0 91.31 85 VAL A CA 1
ATOM 647 C C . VAL A 1 85 ? 1.748 -6.984 1.384 1.00 91.31 85 VAL A C 1
ATOM 649 O O . VAL A 1 85 ? 2.502 -7.197 2.334 1.00 91.31 85 VAL A O 1
ATOM 652 N N . VAL A 1 86 ? 1.337 -5.763 1.052 1.00 92.06 86 VAL A N 1
ATOM 653 C CA . VAL A 1 86 ? 1.843 -4.519 1.628 1.00 92.06 86 VAL A CA 1
ATOM 654 C C . VAL A 1 86 ? 0.692 -3.636 2.096 1.00 92.06 86 VAL A C 1
ATOM 656 O O . VAL A 1 86 ? -0.251 -3.360 1.352 1.00 92.06 86 VAL A O 1
ATOM 659 N N . THR A 1 87 ? 0.824 -3.117 3.312 1.00 94.12 87 THR A N 1
ATOM 660 C CA . THR A 1 87 ? -0.078 -2.134 3.907 1.00 94.12 87 THR A CA 1
ATOM 661 C C . THR A 1 87 ? 0.561 -0.751 3.886 1.00 94.12 87 THR A C 1
ATOM 663 O O . THR A 1 87 ? 1.651 -0.529 4.420 1.00 94.12 87 THR A O 1
ATOM 666 N N . ARG A 1 88 ? -0.136 0.219 3.287 1.00 93.38 88 ARG A N 1
ATOM 667 C CA . ARG A 1 88 ? 0.317 1.616 3.188 1.00 93.38 88 ARG A CA 1
ATOM 668 C C . ARG A 1 88 ? -0.711 2.594 3.755 1.00 93.38 88 ARG A C 1
ATOM 670 O O . ARG A 1 88 ? -1.912 2.352 3.615 1.00 93.38 88 ARG A O 1
ATOM 677 N N . PRO A 1 89 ? -0.281 3.742 4.312 1.00 92.81 89 PRO A N 1
ATOM 678 C CA . PRO A 1 89 ? -1.195 4.819 4.659 1.00 92.81 89 PRO A CA 1
ATOM 679 C C . PRO A 1 89 ? -1.984 5.302 3.442 1.00 92.81 89 PRO A C 1
ATOM 681 O O . PRO A 1 89 ? -1.431 5.573 2.376 1.00 92.81 89 PRO A O 1
ATOM 684 N N . CYS A 1 90 ? -3.287 5.454 3.634 1.00 93.81 90 CYS A N 1
ATOM 685 C CA . CYS A 1 90 ? -4.211 6.066 2.697 1.00 93.81 90 CYS A CA 1
ATOM 686 C C . CYS A 1 90 ? -5.180 6.969 3.483 1.00 93.81 90 CYS A C 1
ATOM 688 O O . CYS A 1 90 ? -6.307 6.562 3.759 1.00 93.81 90 CYS A O 1
ATOM 690 N N . PRO A 1 91 ? -4.779 8.203 3.858 1.00 92.69 91 PRO A N 1
ATOM 691 C CA . PRO A 1 91 ? -5.608 9.105 4.675 1.00 92.69 91 PRO A CA 1
ATOM 692 C C . PRO A 1 91 ? -6.984 9.433 4.072 1.00 92.69 91 PRO A C 1
ATOM 694 O O . PRO A 1 91 ? -7.900 9.852 4.781 1.00 92.69 91 PRO A O 1
ATOM 697 N N . ALA A 1 92 ? -7.133 9.248 2.758 1.00 93.94 92 ALA A N 1
ATOM 698 C CA . ALA A 1 92 ? -8.395 9.409 2.049 1.00 93.94 92 ALA A CA 1
ATOM 699 C C . ALA A 1 92 ? -9.393 8.263 2.317 1.00 93.94 92 ALA A C 1
ATOM 701 O O . ALA A 1 92 ? -10.599 8.499 2.269 1.00 93.94 92 ALA A O 1
ATOM 702 N N . ALA A 1 93 ? -8.920 7.053 2.643 1.00 95.06 93 ALA A N 1
ATOM 703 C CA . ALA A 1 93 ? -9.737 5.854 2.840 1.00 95.06 93 ALA A CA 1
ATOM 704 C C . ALA A 1 93 ? -10.384 5.799 4.234 1.00 95.06 93 ALA A C 1
ATOM 706 O O . ALA A 1 93 ? -10.096 4.923 5.045 1.00 95.06 93 ALA A O 1
ATOM 707 N N . LYS A 1 94 ? -11.252 6.767 4.539 1.00 95.44 94 LYS A N 1
ATOM 708 C CA . LYS A 1 94 ? -11.885 6.919 5.866 1.00 95.44 94 LYS A CA 1
ATOM 709 C C . LYS A 1 94 ? -12.997 5.900 6.158 1.00 95.44 94 LYS A C 1
ATOM 711 O O . LYS A 1 94 ? -13.485 5.840 7.283 1.00 95.44 94 LYS A O 1
ATOM 716 N N . TRP A 1 95 ? -13.431 5.141 5.157 1.00 96.12 95 TRP A N 1
ATOM 717 C CA . TRP A 1 95 ? -14.464 4.109 5.286 1.00 96.12 95 TRP A CA 1
ATOM 718 C C . TRP A 1 95 ? -13.935 2.856 5.992 1.00 96.12 95 TRP A C 1
ATOM 720 O O . TRP A 1 95 ? -12.738 2.718 6.228 1.00 96.12 95 TRP A O 1
ATOM 730 N N . ARG A 1 96 ? -14.830 1.936 6.363 1.00 96.81 96 ARG A N 1
ATOM 731 C CA . ARG A 1 96 ? -14.429 0.645 6.941 1.00 96.81 96 ARG A CA 1
ATOM 732 C C . ARG A 1 96 ? -13.834 -0.256 5.847 1.00 96.81 96 ARG A C 1
AT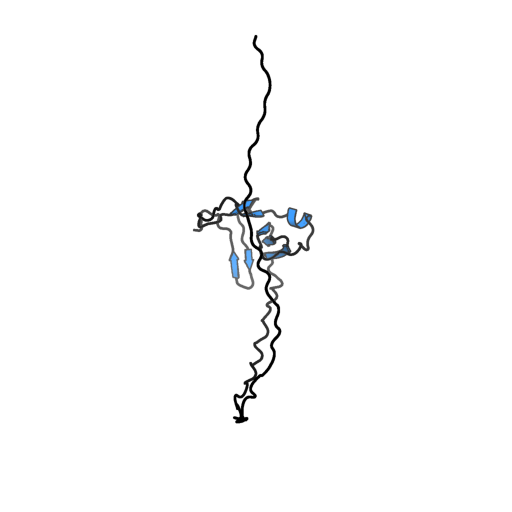OM 734 O O . ARG A 1 96 ? -14.387 -0.244 4.748 1.00 96.81 96 ARG A O 1
ATOM 741 N N . PRO A 1 97 ? -12.756 -1.013 6.132 1.00 96.75 97 PRO A N 1
ATOM 742 C CA . PRO A 1 97 ? -12.244 -2.023 5.209 1.00 96.75 97 PRO A CA 1
ATOM 743 C C . PRO A 1 97 ? -13.323 -3.032 4.813 1.00 96.75 97 PRO A C 1
ATOM 745 O O . PRO A 1 97 ? -14.183 -3.364 5.635 1.00 96.75 97 PRO A O 1
ATOM 748 N N . GLY A 1 98 ? -13.284 -3.494 3.563 1.00 95.06 98 GLY A N 1
ATOM 749 C CA . GLY A 1 98 ? -14.200 -4.520 3.069 1.00 95.06 98 GLY A CA 1
ATOM 750 C C . GLY A 1 98 ? -13.772 -5.933 3.467 1.00 95.06 98 GLY A C 1
ATOM 751 O O . GLY A 1 98 ? -14.625 -6.786 3.711 1.00 95.06 98 GLY A O 1
ATOM 752 N N . LEU A 1 99 ? -12.463 -6.178 3.558 1.00 94.38 99 LEU A N 1
ATOM 753 C CA . LEU A 1 99 ? -11.896 -7.446 4.009 1.00 94.38 99 LEU A CA 1
ATOM 754 C C . LEU A 1 99 ? -11.813 -7.508 5.540 1.00 94.38 99 LEU A C 1
ATOM 756 O O . LEU A 1 99 ? -11.644 -6.497 6.223 1.00 94.38 99 LEU A O 1
ATOM 760 N N . GLY A 1 100 ? -11.901 -8.727 6.080 1.00 93.31 100 GLY A N 1
ATOM 761 C CA . GLY A 1 100 ? -11.719 -8.990 7.508 1.00 93.31 100 GLY A CA 1
ATOM 762 C C . GLY A 1 100 ? -10.277 -8.766 7.976 1.00 93.31 100 GLY A C 1
ATOM 763 O O . GLY A 1 100 ? -9.347 -8.738 7.169 1.00 93.31 100 GLY A O 1
ATOM 764 N N . SER A 1 101 ? -10.083 -8.655 9.293 1.00 91.38 101 SER A N 1
ATOM 765 C CA . SER A 1 101 ? -8.772 -8.425 9.925 1.00 91.38 101 SER A CA 1
ATOM 766 C C . SER A 1 101 ? -7.697 -9.416 9.490 1.00 91.38 101 SER A C 1
ATOM 768 O O . SER A 1 101 ? -6.534 -9.038 9.375 1.00 91.38 101 SER A O 1
ATOM 770 N N . ASP A 1 102 ? -8.086 -10.659 9.213 1.00 92.62 102 ASP A N 1
ATOM 771 C CA . ASP A 1 102 ? -7.160 -11.730 8.857 1.00 92.62 102 ASP A CA 1
ATOM 772 C C . ASP A 1 102 ? -6.404 -11.392 7.572 1.00 92.62 102 ASP A C 1
ATOM 774 O O . ASP A 1 102 ? -5.179 -11.463 7.556 1.00 92.62 102 ASP A O 1
ATOM 778 N N . ALA A 1 103 ? -7.095 -10.899 6.540 1.00 91.38 103 ALA A N 1
ATOM 779 C CA . ALA A 1 103 ? -6.466 -10.496 5.282 1.00 91.38 103 ALA A CA 1
ATOM 780 C C . ALA A 1 103 ? -5.446 -9.362 5.476 1.00 91.38 103 ALA A C 1
ATOM 782 O O . ALA A 1 103 ? -4.385 -9.360 4.855 1.00 91.38 103 ALA A O 1
ATOM 783 N N . TRP A 1 104 ? -5.743 -8.420 6.372 1.00 92.88 104 TRP A N 1
ATOM 784 C CA . TRP A 1 104 ? -4.848 -7.310 6.699 1.00 92.88 104 TRP A CA 1
ATOM 785 C C . TRP A 1 104 ? -3.647 -7.757 7.546 1.00 92.88 104 TRP A C 1
ATOM 787 O O . TRP A 1 104 ? -2.552 -7.224 7.383 1.00 92.88 104 TRP A O 1
ATOM 797 N N . SER A 1 105 ? -3.820 -8.764 8.408 1.00 89.75 105 SER A N 1
ATOM 798 C CA . SER A 1 105 ? -2.745 -9.324 9.241 1.00 89.75 105 SER A CA 1
ATOM 799 C C . SER A 1 105 ? -1.683 -10.094 8.446 1.00 89.75 105 SER A C 1
ATOM 801 O O . SER A 1 105 ? -0.549 -10.205 8.899 1.00 89.75 105 SER A O 1
ATOM 803 N N . GLN A 1 106 ? -2.026 -10.585 7.248 1.00 87.88 106 GLN A N 1
ATOM 804 C CA . GLN A 1 106 ? -1.101 -11.284 6.343 1.00 87.88 106 GLN A CA 1
ATOM 805 C C . GLN A 1 106 ? -0.132 -10.339 5.611 1.00 87.88 106 GLN A C 1
ATOM 807 O O . GLN A 1 106 ? 0.693 -10.785 4.815 1.00 87.88 106 GLN A O 1
ATOM 812 N N . SER A 1 107 ? -0.234 -9.028 5.837 1.00 86.44 107 SER A N 1
ATOM 813 C CA . SER A 1 107 ? 0.661 -8.046 5.236 1.00 86.44 107 SER A CA 1
ATOM 814 C C . SER A 1 107 ? 2.104 -8.282 5.692 1.00 86.44 107 SER A C 1
ATOM 816 O O . SER A 1 107 ? 2.436 -8.085 6.857 1.00 86.44 107 SER A O 1
ATOM 818 N N . ALA A 1 108 ? 2.980 -8.645 4.757 1.00 84.38 108 ALA A N 1
ATOM 819 C CA . ALA A 1 108 ? 4.401 -8.865 5.017 1.00 84.38 108 ALA A CA 1
ATOM 820 C C . ALA A 1 108 ? 5.156 -7.558 5.306 1.00 84.38 108 ALA A C 1
ATOM 822 O O . ALA A 1 108 ? 6.195 -7.575 5.966 1.00 84.38 108 ALA A O 1
ATOM 823 N N . LEU A 1 109 ? 4.635 -6.427 4.811 1.00 87.25 109 LEU A N 1
ATOM 824 C CA . LEU A 1 109 ? 5.224 -5.101 4.989 1.00 87.25 109 LEU A CA 1
ATOM 825 C C . LEU A 1 109 ? 4.175 -4.061 5.368 1.00 87.25 109 LEU A C 1
ATOM 827 O O . LEU A 1 109 ? 3.147 -3.940 4.707 1.00 87.25 109 LEU A O 1
ATOM 831 N N . GLU A 1 110 ? 4.464 -3.248 6.378 1.00 89.00 110 GLU A N 1
ATOM 832 C CA . GLU A 1 110 ? 3.633 -2.109 6.767 1.00 89.00 110 GLU A CA 1
ATOM 833 C C . GLU A 1 110 ? 4.462 -0.824 6.834 1.00 89.00 110 GLU A C 1
ATOM 835 O O . GLU A 1 110 ? 5.518 -0.773 7.468 1.00 89.00 110 GLU A O 1
ATOM 840 N N . TYR A 1 111 ? 3.980 0.244 6.193 1.00 85.75 111 TYR A N 1
ATOM 841 C CA . TYR A 1 111 ? 4.583 1.567 6.337 1.00 85.75 111 TYR A CA 1
ATOM 842 C C . TYR A 1 111 ? 3.988 2.309 7.534 1.00 85.75 111 TYR A C 1
ATOM 844 O O . TYR A 1 111 ? 2.822 2.712 7.532 1.00 85.75 111 TYR A O 1
ATOM 852 N N . THR A 1 112 ? 4.826 2.545 8.536 1.00 81.31 112 THR A N 1
ATOM 853 C CA . THR A 1 112 ? 4.483 3.298 9.743 1.00 81.31 112 THR A CA 1
ATOM 854 C C . THR A 1 112 ? 4.955 4.742 9.603 1.00 81.31 112 THR A C 1
ATOM 856 O O . THR A 1 112 ? 6.124 5.004 9.326 1.00 81.31 112 THR A O 1
ATOM 859 N N . ALA A 1 113 ? 4.060 5.713 9.781 1.00 71.69 113 ALA A N 1
ATOM 860 C CA . ALA A 1 113 ? 4.470 7.112 9.881 1.00 71.69 113 ALA A CA 1
ATOM 861 C C . ALA A 1 113 ? 5.126 7.335 11.252 1.00 71.69 113 ALA A C 1
ATOM 863 O O . ALA A 1 113 ? 4.522 6.994 12.270 1.00 71.69 113 ALA A O 1
ATOM 864 N N . SER A 1 114 ? 6.338 7.900 11.313 1.00 63.25 114 SER A N 1
ATOM 865 C CA . SER A 1 114 ? 6.897 8.278 12.614 1.00 63.25 114 SER A CA 1
ATOM 866 C C . SER A 1 114 ? 6.178 9.522 13.142 1.00 63.25 114 SER A C 1
ATOM 868 O O . SER A 1 114 ? 6.028 10.527 12.448 1.00 63.25 114 SER A O 1
ATOM 870 N N . SER A 1 115 ? 5.720 9.457 14.390 1.00 53.81 115 SER A N 1
ATOM 871 C CA . SER A 1 115 ? 5.049 10.560 15.088 1.00 53.81 115 SER A CA 1
ATOM 872 C C . SER A 1 115 ? 6.020 11.619 15.634 1.00 53.81 115 SER A C 1
ATOM 874 O O . SER A 1 115 ? 5.586 12.607 16.215 1.00 53.81 115 SER A O 1
ATOM 876 N N . LEU A 1 116 ? 7.333 11.448 15.437 1.00 49.19 116 LEU A N 1
ATOM 877 C CA . LEU A 1 116 ? 8.386 12.318 15.983 1.00 49.19 116 LEU A CA 1
ATOM 878 C C . LEU A 1 116 ? 8.703 13.556 15.116 1.00 49.19 116 LEU A C 1
ATOM 880 O O . LEU A 1 116 ? 9.644 14.297 15.404 1.00 49.19 116 LEU A O 1
ATOM 884 N N . GLY A 1 117 ? 7.926 13.817 14.064 1.00 46.34 117 GLY A N 1
ATOM 885 C CA . GLY A 1 117 ? 8.040 15.029 13.253 1.00 46.34 117 GLY A CA 1
ATOM 886 C C . GLY A 1 117 ? 7.260 16.197 13.854 1.00 46.34 117 GLY A C 1
ATOM 887 O O . GLY A 1 117 ? 6.128 16.448 13.454 1.00 46.34 117 GLY A O 1
ATOM 888 N N . GLY A 1 118 ? 7.858 16.942 14.790 1.00 44.50 118 GLY A N 1
ATOM 889 C CA . GLY A 1 118 ? 7.378 18.293 15.109 1.00 44.50 118 GLY A CA 1
ATOM 890 C C . GLY A 1 118 ? 7.428 19.206 13.866 1.00 44.50 118 GLY A C 1
ATOM 891 O O . GLY A 1 118 ? 8.145 18.885 12.913 1.00 44.50 118 GLY A O 1
ATOM 892 N N . PRO A 1 119 ? 6.741 20.368 13.865 1.00 49.69 119 PRO A N 1
ATOM 893 C CA . PRO A 1 119 ? 6.564 21.246 12.692 1.00 49.69 119 PRO A CA 1
ATOM 894 C C . PRO A 1 119 ? 7.860 21.806 12.064 1.00 49.69 119 PRO A C 1
ATOM 896 O O . PRO A 1 119 ? 7.796 22.571 11.107 1.00 49.69 119 PRO A O 1
ATOM 899 N N . SER A 1 120 ? 9.035 21.432 12.578 1.00 52.59 120 SER A N 1
ATOM 900 C CA . SER A 1 120 ? 10.350 21.938 12.173 1.00 52.59 120 SER A CA 1
ATOM 901 C C . SER A 1 120 ? 11.213 20.932 11.386 1.00 52.59 120 SER A C 1
ATOM 903 O O . SER A 1 120 ? 12.227 21.319 10.811 1.00 52.59 120 SER A O 1
ATOM 905 N N . LYS A 1 121 ? 10.837 19.645 11.278 1.00 48.22 121 LYS A N 1
ATOM 906 C CA . LYS A 1 121 ? 11.558 18.704 10.397 1.00 48.22 121 LYS A CA 1
ATOM 907 C C . LYS A 1 121 ? 10.867 18.606 9.040 1.00 48.22 121 LYS A C 1
ATOM 909 O O . LYS A 1 121 ? 9.834 17.960 8.889 1.00 48.22 121 LYS A O 1
ATOM 914 N N . LYS A 1 122 ? 11.478 19.243 8.039 1.00 47.78 122 LYS A N 1
ATOM 915 C CA . LYS A 1 122 ? 11.204 19.083 6.602 1.00 47.78 122 LYS A CA 1
ATOM 916 C C . LYS A 1 122 ? 11.464 17.615 6.207 1.00 47.78 122 LYS A C 1
ATOM 918 O O . LYS A 1 122 ? 12.546 17.270 5.758 1.00 47.78 122 LYS A O 1
ATOM 923 N N . GLY A 1 123 ? 10.514 16.728 6.484 1.00 48.19 123 GLY A N 1
ATOM 924 C CA . GLY A 1 123 ? 10.665 15.291 6.256 1.00 48.19 123 GLY A CA 1
ATOM 925 C C . GLY A 1 123 ? 10.027 14.487 7.376 1.00 48.19 123 GLY A C 1
ATOM 926 O O . GLY A 1 123 ? 10.702 14.058 8.311 1.00 48.19 123 GLY A O 1
ATOM 927 N N . GLY A 1 124 ? 8.712 14.283 7.282 1.00 52.84 124 GLY A N 1
ATOM 928 C CA . GLY A 1 124 ? 8.025 13.250 8.048 1.00 52.84 124 GLY A CA 1
ATOM 929 C C . GLY A 1 124 ? 8.502 11.885 7.563 1.00 52.84 124 GLY A C 1
ATOM 930 O O . GLY A 1 124 ? 7.944 11.331 6.623 1.00 52.84 124 GLY A O 1
ATOM 931 N N . GLY A 1 125 ? 9.586 11.379 8.146 1.00 62.41 125 GLY A N 1
ATOM 932 C CA . GLY A 1 125 ? 10.129 10.071 7.797 1.00 62.41 125 GLY A CA 1
ATOM 933 C C . GLY A 1 125 ? 9.236 8.974 8.360 1.00 62.41 125 GLY A C 1
ATOM 934 O O . GLY A 1 125 ? 9.079 8.872 9.573 1.00 62.41 125 GLY A O 1
ATOM 935 N N . GLY A 1 126 ? 8.621 8.161 7.511 1.00 72.62 126 GLY A N 1
ATOM 936 C CA . GLY A 1 126 ? 8.041 6.887 7.931 1.00 72.62 126 GLY A CA 1
ATOM 937 C C . GLY A 1 126 ? 9.017 5.732 7.727 1.00 72.62 126 GLY A C 1
ATOM 938 O O . GLY A 1 126 ? 9.995 5.850 6.988 1.00 72.62 126 GLY A O 1
ATOM 939 N N . LYS A 1 127 ? 8.755 4.617 8.404 1.00 81.62 127 LYS A N 1
ATOM 940 C CA . LYS A 1 127 ? 9.577 3.409 8.372 1.00 81.62 127 LYS A CA 1
ATOM 941 C C . LYS A 1 127 ? 8.744 2.223 7.900 1.00 81.62 127 LYS A C 1
ATOM 943 O O . LYS A 1 127 ? 7.619 2.025 8.362 1.00 81.62 127 LYS A O 1
ATOM 948 N N . TRP A 1 128 ? 9.336 1.411 7.033 1.00 83.31 128 TRP A N 1
ATOM 949 C CA . TRP A 1 128 ? 8.819 0.091 6.692 1.00 83.31 128 TRP A CA 1
ATOM 950 C C . TRP A 1 128 ? 9.125 -0.907 7.811 1.00 83.31 128 TRP A C 1
ATOM 952 O O . TRP A 1 128 ? 10.262 -1.007 8.278 1.00 83.31 128 TRP A O 1
ATOM 962 N N . VAL A 1 129 ? 8.102 -1.627 8.251 1.00 85.94 129 VAL A N 1
ATOM 963 C CA . VAL A 1 129 ? 8.192 -2.720 9.219 1.00 85.94 129 VAL A CA 1
ATOM 964 C C . VAL A 1 129 ? 7.851 -4.015 8.493 1.00 85.94 129 VAL A C 1
ATOM 966 O O . VAL A 1 129 ? 6.840 -4.068 7.797 1.00 85.94 129 VAL A O 1
ATOM 969 N N . GLY A 1 130 ? 8.691 -5.037 8.650 1.00 84.94 130 GLY A N 1
ATOM 970 C CA . GLY A 1 130 ? 8.530 -6.342 8.009 1.00 84.94 130 GLY A CA 1
ATOM 971 C C . GLY A 1 130 ? 9.755 -6.752 7.194 1.00 84.94 130 GLY A C 1
ATOM 972 O O . GLY A 1 130 ? 10.796 -6.094 7.253 1.00 84.94 130 GLY A O 1
ATOM 973 N N . ALA A 1 131 ? 9.629 -7.852 6.458 1.00 78.25 131 ALA A N 1
ATOM 974 C CA . ALA A 1 131 ? 10.695 -8.389 5.621 1.00 78.25 131 ALA A CA 1
ATOM 975 C C . ALA A 1 131 ? 10.420 -8.059 4.151 1.00 78.25 131 ALA A C 1
ATOM 977 O O . ALA A 1 131 ? 9.356 -8.374 3.621 1.00 78.25 131 ALA A O 1
ATOM 978 N N . VAL A 1 132 ? 11.389 -7.418 3.501 1.00 73.31 132 VAL A N 1
ATOM 979 C CA . VAL A 1 132 ? 11.387 -7.234 2.048 1.00 73.31 132 VAL A CA 1
ATOM 980 C C . VAL A 1 132 ? 12.235 -8.357 1.445 1.00 73.31 132 VAL A C 1
ATOM 982 O O . VAL A 1 132 ? 13.325 -8.608 1.964 1.00 73.31 132 VAL A O 1
ATOM 985 N N . PRO A 1 133 ? 11.788 -9.021 0.367 1.00 73.88 133 PRO A N 1
ATOM 986 C CA . PRO A 1 133 ? 12.663 -9.878 -0.427 1.00 73.88 133 PRO A CA 1
ATOM 987 C C . PRO A 1 133 ? 13.911 -9.125 -0.911 1.00 73.88 133 PRO A C 1
ATOM 989 O O . PRO A 1 133 ? 13.841 -7.936 -1.217 1.00 73.88 133 PRO A O 1
ATOM 992 N N . GLU A 1 134 ? 15.043 -9.824 -1.016 1.00 70.00 134 GLU A N 1
ATOM 993 C CA . GLU A 1 134 ? 16.327 -9.253 -1.463 1.00 70.00 134 GLU A CA 1
ATOM 994 C C . GLU A 1 134 ? 16.238 -8.622 -2.862 1.00 70.00 134 GLU A C 1
ATOM 996 O O . GLU A 1 134 ? 16.810 -7.564 -3.116 1.00 70.00 134 GLU A O 1
ATOM 1001 N N . ALA A 1 135 ? 15.444 -9.227 -3.745 1.00 69.81 135 ALA A N 1
ATOM 1002 C CA . ALA A 1 135 ? 15.068 -8.668 -5.031 1.00 69.81 135 ALA A CA 1
ATOM 1003 C C . ALA A 1 135 ? 13.541 -8.603 -5.126 1.00 69.81 135 ALA A C 1
ATOM 1005 O O . ALA A 1 135 ? 12.857 -9.614 -4.965 1.00 69.81 135 ALA A O 1
ATOM 1006 N N . TRP A 1 136 ? 12.994 -7.426 -5.430 1.00 74.44 136 TRP A N 1
ATOM 1007 C CA . TRP A 1 136 ? 11.595 -7.304 -5.836 1.00 74.44 136 TRP A CA 1
ATOM 1008 C C . TRP A 1 136 ? 11.481 -6.334 -7.015 1.00 74.44 136 TRP A C 1
ATOM 1010 O O . TRP A 1 136 ? 12.062 -5.247 -7.019 1.00 74.44 136 TRP A O 1
ATOM 1020 N N . GLY A 1 137 ? 10.747 -6.788 -8.028 1.00 78.50 137 GLY A N 1
ATOM 1021 C CA . GLY A 1 137 ? 10.454 -6.083 -9.267 1.00 78.50 137 GLY A CA 1
ATOM 1022 C C . GLY A 1 137 ? 8.968 -6.237 -9.580 1.00 78.50 137 GLY A C 1
ATOM 1023 O O . GLY A 1 137 ? 8.432 -7.338 -9.459 1.00 78.50 137 GLY A O 1
ATOM 1024 N N . VAL A 1 138 ? 8.286 -5.152 -9.935 1.00 82.75 138 VAL A N 1
ATOM 1025 C CA . VAL A 1 138 ? 6.868 -5.155 -10.322 1.00 82.75 138 VAL A CA 1
ATOM 1026 C C . VAL A 1 138 ? 6.787 -4.773 -11.781 1.00 82.75 138 VAL A C 1
ATOM 1028 O O . VAL A 1 138 ? 7.103 -3.634 -12.134 1.00 82.75 138 VAL A O 1
ATOM 1031 N N . ARG A 1 139 ? 6.373 -5.718 -12.622 1.00 83.31 139 ARG A N 1
ATOM 1032 C CA . ARG A 1 139 ? 6.305 -5.522 -14.063 1.00 83.31 139 ARG A CA 1
ATOM 1033 C C . ARG A 1 139 ? 4.894 -5.156 -14.507 1.00 83.31 139 ARG A C 1
ATOM 1035 O O . ARG A 1 139 ? 3.905 -5.731 -14.059 1.00 83.31 139 ARG A O 1
ATOM 1042 N N . PHE A 1 140 ? 4.817 -4.210 -15.429 1.00 81.38 140 PHE A N 1
ATOM 1043 C CA . PHE A 1 140 ? 3.593 -3.856 -16.133 1.00 81.38 140 PHE A CA 1
ATOM 1044 C C . PHE A 1 140 ? 3.805 -4.164 -17.613 1.00 81.38 140 PHE A C 1
ATOM 1046 O O . PHE A 1 140 ? 4.312 -3.324 -18.357 1.00 81.38 140 PHE A O 1
ATOM 1053 N N . ASP A 1 141 ? 3.468 -5.390 -18.021 1.00 77.88 141 ASP A N 1
ATOM 1054 C CA . ASP A 1 141 ? 3.773 -5.911 -19.3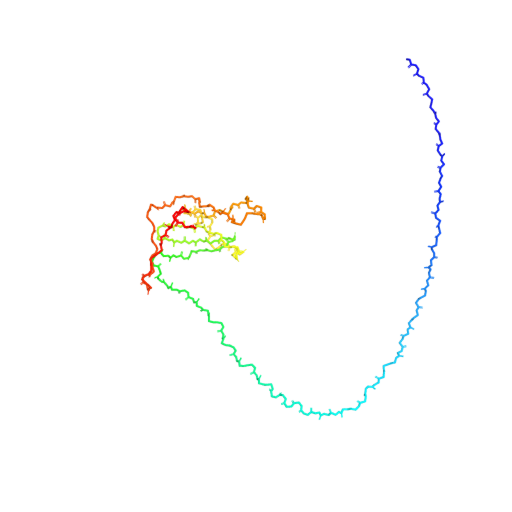62 1.00 77.88 141 ASP A CA 1
ATOM 1055 C C . ASP A 1 141 ? 3.178 -5.058 -20.484 1.00 77.88 141 ASP A C 1
ATOM 1057 O O . ASP A 1 141 ? 3.863 -4.795 -21.470 1.00 77.88 141 ASP A O 1
ATOM 1061 N N . ASP A 1 142 ? 1.967 -4.532 -20.283 1.00 79.62 142 ASP A N 1
ATOM 1062 C CA . ASP A 1 142 ? 1.271 -3.673 -21.250 1.00 79.62 142 ASP A CA 1
ATOM 1063 C C . ASP A 1 142 ? 2.068 -2.413 -21.633 1.00 79.62 142 ASP A C 1
ATOM 1065 O O . ASP A 1 142 ? 1.869 -1.850 -22.709 1.00 79.62 142 ASP A O 1
ATOM 1069 N N . VAL A 1 143 ? 2.960 -1.949 -20.750 1.00 80.88 143 VAL A N 1
ATOM 1070 C CA . VAL A 1 143 ? 3.763 -0.729 -20.937 1.00 80.88 143 VAL A CA 1
ATOM 1071 C C . VAL A 1 143 ? 5.273 -0.982 -20.905 1.00 80.88 143 VAL A C 1
ATOM 1073 O O . VAL A 1 143 ? 6.046 -0.046 -21.090 1.00 80.88 143 VAL A O 1
ATOM 1076 N N . GLY A 1 144 ? 5.713 -2.226 -20.684 1.00 80.44 144 GLY A N 1
ATOM 1077 C CA . GLY A 1 144 ? 7.129 -2.608 -20.672 1.00 80.44 144 GLY A CA 1
ATOM 1078 C C . GLY A 1 144 ? 7.964 -1.983 -19.546 1.00 80.44 144 GLY A C 1
ATOM 1079 O O . GLY A 1 144 ? 9.174 -1.839 -19.702 1.00 80.44 144 GLY A O 1
ATOM 1080 N N . VAL A 1 145 ? 7.341 -1.599 -18.426 1.00 82.75 145 VAL A N 1
ATOM 1081 C CA . VAL A 1 145 ? 8.013 -0.945 -17.285 1.00 82.75 145 VAL A CA 1
ATOM 1082 C C . VAL A 1 145 ? 8.153 -1.912 -16.109 1.00 82.75 145 VAL A C 1
ATOM 1084 O O . VAL A 1 145 ? 7.241 -2.692 -15.831 1.00 82.75 145 VAL A O 1
ATOM 1087 N N . GLU A 1 146 ? 9.273 -1.825 -15.389 1.00 83.94 146 GLU A N 1
ATOM 1088 C CA . GLU A 1 146 ? 9.532 -2.553 -14.144 1.00 83.94 146 GLU A CA 1
ATOM 1089 C C . GLU A 1 146 ? 9.925 -1.584 -13.017 1.00 83.94 146 GLU A C 1
ATOM 1091 O O . GLU A 1 146 ? 10.764 -0.705 -13.208 1.00 83.94 146 GLU A O 1
ATOM 1096 N N . PHE A 1 147 ? 9.316 -1.741 -11.840 1.00 83.38 147 PHE A N 1
ATOM 1097 C CA . PHE A 1 147 ? 9.622 -0.958 -10.637 1.00 83.38 147 PHE A CA 1
ATOM 1098 C C . PHE A 1 147 ? 10.347 -1.816 -9.601 1.00 83.38 147 PHE A C 1
ATOM 1100 O O . PHE A 1 147 ? 9.902 -2.927 -9.340 1.00 83.38 147 PHE A O 1
ATOM 1107 N N . GLN A 1 148 ? 11.389 -1.285 -8.957 1.00 79.88 148 GLN A N 1
ATOM 1108 C CA . GLN A 1 148 ? 12.142 -1.944 -7.875 1.00 79.88 148 GLN A CA 1
ATOM 1109 C C . GLN A 1 148 ? 12.167 -1.066 -6.605 1.00 79.88 148 GLN A C 1
ATOM 1111 O O . GLN A 1 148 ? 11.939 0.143 -6.685 1.00 79.88 148 GLN A O 1
ATOM 1116 N N . LEU A 1 149 ? 12.456 -1.631 -5.421 1.00 72.56 149 LEU A N 1
ATOM 1117 C CA . LEU A 1 149 ? 12.744 -0.817 -4.208 1.00 72.56 149 LEU A CA 1
ATOM 1118 C C . LEU A 1 149 ? 14.142 -0.337 -4.460 1.00 72.56 149 LEU A C 1
ATOM 1120 O O . LEU A 1 149 ? 15.058 -1.144 -4.591 1.00 72.56 149 LEU A O 1
ATOM 1124 N N . ALA A 1 150 ? 14.300 0.958 -4.291 1.00 65.56 150 ALA A N 1
ATOM 1125 C CA . ALA A 1 150 ? 15.500 1.441 -3.662 1.00 65.56 150 ALA A CA 1
ATOM 1126 C C . ALA A 1 150 ? 15.374 1.246 -2.142 1.00 65.56 150 ALA A C 1
ATOM 1128 O O . ALA A 1 150 ? 14.342 1.567 -1.538 1.00 65.56 150 ALA A O 1
ATOM 1129 N N . THR A 1 151 ? 16.430 0.742 -1.508 1.00 57.81 151 THR A N 1
ATOM 1130 C CA . THR A 1 151 ? 16.643 1.007 -0.084 1.00 57.81 151 THR A CA 1
ATOM 1131 C C . THR A 1 151 ? 16.803 2.517 0.105 1.00 57.81 151 THR A C 1
ATOM 1133 O O . THR A 1 151 ? 17.256 3.228 -0.793 1.00 57.81 151 THR A O 1
ATOM 1136 N N . ALA A 1 152 ? 16.414 3.033 1.273 1.00 56.53 152 ALA A N 1
ATOM 1137 C CA . ALA A 1 152 ? 16.384 4.475 1.537 1.00 56.53 152 ALA A CA 1
ATOM 1138 C C . ALA A 1 152 ? 17.753 5.182 1.394 1.00 56.53 152 ALA A C 1
ATOM 1140 O O . ALA A 1 152 ? 17.791 6.406 1.356 1.00 56.53 152 ALA A O 1
ATOM 1141 N N .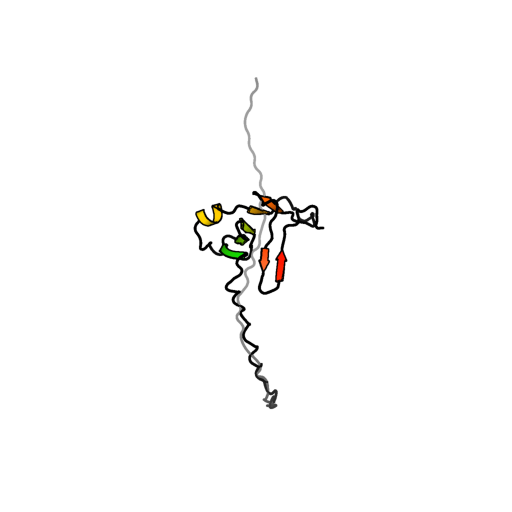 GLU A 1 153 ? 18.861 4.442 1.293 1.00 51.50 153 GLU A N 1
ATOM 1142 C CA . GLU A 1 153 ? 20.202 5.010 1.095 1.00 51.50 153 GLU A CA 1
ATOM 1143 C C . GLU A 1 153 ? 20.514 5.369 -0.367 1.00 51.50 153 GLU A C 1
ATOM 1145 O O . GLU A 1 153 ? 21.434 6.139 -0.622 1.00 51.50 153 GLU A O 1
ATOM 1150 N N . GLN A 1 154 ? 19.748 4.855 -1.334 1.00 42.97 154 GLN A N 1
ATOM 1151 C CA . GLN A 1 154 ? 20.002 5.051 -2.769 1.00 42.97 154 GLN A CA 1
ATOM 1152 C C . GLN A 1 154 ? 19.108 6.109 -3.433 1.00 42.97 154 GLN A C 1
ATOM 1154 O O . GLN A 1 154 ? 19.043 6.178 -4.659 1.00 42.97 154 GLN A O 1
ATOM 1159 N N . GLY A 1 155 ? 18.418 6.954 -2.667 1.00 44.72 155 GLY A N 1
ATOM 1160 C CA . GLY A 1 155 ? 17.525 7.939 -3.270 1.00 44.72 155 GLY A CA 1
ATOM 1161 C C . GLY A 1 155 ? 17.140 9.088 -2.358 1.00 44.72 155 GLY A C 1
ATOM 1162 O O . GLY A 1 155 ? 16.023 9.105 -1.844 1.00 44.72 155 GLY A O 1
ATOM 1163 N N . GLN A 1 156 ? 18.033 10.072 -2.226 1.00 34.91 156 GLN A N 1
ATOM 1164 C CA . GLN A 1 156 ? 17.646 11.474 -2.065 1.00 34.91 156 GLN A CA 1
ATOM 1165 C C . GLN A 1 156 ? 18.737 12.427 -2.547 1.00 34.91 156 GLN A C 1
ATOM 1167 O O . GLN A 1 156 ? 19.920 12.159 -2.252 1.00 34.91 156 GLN A O 1
#

pLDDT: mean 70.29, std 18.23, range [34.91, 97.06]

InterPro domains:
  IPR013780 Glycosyl hydrolase, all-beta [G3DSA:2.60.40.1180] (64-131)

Secondary structure (DSSP, 8-state):
------------------------------PPPPP------------PPP-PPPP--PPPPS--TTEEEEEEETTEEEEEETTEEEEEE-TT--SPPSS-HHHHHT-SEEEEEPTT--TT-S---EEEEEPPPSS-EEEEGGGTEEEEPPPGGG--

Radius of gyration: 37.26 Å; chains: 1; bounding box: 64×68×104 Å

Organism: Hemiselmis andersenii (NCBI:txid464988)

Foldseek 3Di:
DDDDDDDDDDDDDDDDDDDDDDDDDDDDDDDDDDDDDDDDPPPPPPPPPDPDPDPDDDDDDPDQPQKDFDKAAPQWTWIGGNPAIEIEGRNVRHHHIPDDPVSVVSHQKYWAFDPPDDPPDPDRDIDIDHDDPPWGWRDDPVVGDIDTDDDPVPDD

Sequence (156 aa):
MVAYHSLLNIISLTNSIASISSVSLSFLPTFPTPPHRHTLPCLLSRRRPSPSPSPLVLRGCASAPDYAFLDCGGGKRLERFREVVVTRPCPAAKWRPGLGSDAWSQSALEYTASSLGGPSKKGGGGKWVGAVPEAWGVRFDDVGVEFQLATAEQGQ